Protein AF-A0A140GR35-F1 (afdb_monomer_lite)

Radius of gyration: 19.87 Å; chains: 1; bounding box: 40×68×37 Å

Organism: Clostridium perfringens (NCBI:txid1502)

InterPro domains:
  IPR025354 Protein of unknown function DUF4258 [PF14076] (62-132)

Structure (mmCIF, N/CA/C/O backbone):
data_AF-A0A140GR35-F1
#
_entry.id   AF-A0A140GR35-F1
#
loop_
_atom_site.group_PDB
_atom_site.id
_atom_site.type_symbol
_atom_site.label_atom_id
_atom_site.label_alt_id
_atom_site.label_comp_id
_atom_site.label_asym_id
_atom_site.label_entity_id
_atom_site.label_seq_id
_atom_site.pdbx_PDB_ins_code
_atom_site.Cartn_x
_atom_site.Cartn_y
_atom_site.Cartn_z
_atom_site.occupancy
_atom_site.B_iso_or_equiv
_atom_site.auth_seq_id
_atom_site.auth_comp_id
_atom_site.auth_asym_id
_atom_site.auth_atom_id
_atom_site.pdbx_PDB_model_num
ATOM 1 N N . MET A 1 1 ? 16.284 53.506 8.577 1.00 47.09 1 MET A N 1
ATOM 2 C CA . MET A 1 1 ? 15.451 52.769 9.562 1.00 47.09 1 MET A CA 1
ATOM 3 C C . MET A 1 1 ? 14.710 51.542 8.970 1.00 47.09 1 MET A C 1
ATOM 5 O O . MET A 1 1 ? 13.653 51.198 9.482 1.00 47.09 1 MET A O 1
ATOM 9 N N . SER A 1 2 ? 15.225 50.823 7.949 1.00 55.53 2 SER A N 1
ATOM 10 C CA . SER A 1 2 ? 14.489 49.682 7.337 1.00 55.53 2 SER A CA 1
ATOM 11 C C . SER A 1 2 ? 14.995 48.277 7.711 1.00 55.53 2 SER A C 1
ATOM 13 O O . SER A 1 2 ? 14.189 47.360 7.815 1.00 55.53 2 SER A O 1
ATOM 15 N N . LYS A 1 3 ? 16.285 48.097 8.033 1.00 48.16 3 LYS A N 1
ATOM 16 C CA . LYS A 1 3 ? 16.885 46.757 8.239 1.00 48.16 3 LYS A CA 1
ATOM 17 C C . LYS A 1 3 ? 16.338 45.957 9.439 1.00 48.16 3 LYS A C 1
ATOM 19 O O . LYS A 1 3 ? 16.370 44.730 9.423 1.00 48.16 3 LYS A O 1
ATOM 24 N N . ALA A 1 4 ? 15.822 46.624 10.475 1.00 51.50 4 ALA A N 1
ATOM 25 C CA . ALA A 1 4 ? 15.317 45.959 11.684 1.00 51.50 4 ALA A CA 1
ATOM 26 C C . ALA A 1 4 ? 13.937 45.296 11.489 1.00 51.50 4 ALA A C 1
ATOM 28 O O . ALA A 1 4 ? 13.644 44.276 12.118 1.00 51.50 4 ALA A O 1
ATOM 29 N N . LYS A 1 5 ? 13.095 45.836 10.592 1.00 50.72 5 LYS A N 1
ATOM 30 C CA . LYS A 1 5 ? 11.783 45.245 10.279 1.00 50.72 5 LYS A CA 1
ATOM 31 C C . LYS A 1 5 ? 11.943 43.934 9.507 1.00 50.72 5 LYS A C 1
ATOM 33 O O . LYS A 1 5 ? 11.293 42.952 9.864 1.00 50.72 5 LYS A O 1
ATOM 38 N N . ASP A 1 6 ? 12.878 43.880 8.562 1.00 56.47 6 ASP A N 1
ATOM 39 C CA . ASP A 1 6 ? 13.118 42.698 7.723 1.00 56.47 6 ASP A CA 1
ATOM 40 C C . ASP A 1 6 ? 13.615 41.492 8.533 1.00 56.47 6 ASP A C 1
ATOM 42 O O . ASP A 1 6 ? 13.132 40.370 8.359 1.00 56.47 6 ASP A O 1
ATOM 46 N N . PHE A 1 7 ? 14.493 41.721 9.514 1.00 53.06 7 PHE A N 1
ATOM 47 C CA . PHE A 1 7 ? 14.977 40.661 10.404 1.00 53.06 7 PHE A CA 1
ATOM 48 C C . PHE A 1 7 ? 13.863 40.062 11.277 1.00 53.06 7 PHE A C 1
ATOM 50 O O . PHE A 1 7 ? 13.833 38.852 11.515 1.00 53.06 7 PHE A O 1
ATOM 57 N N . SER A 1 8 ? 12.906 40.886 11.719 1.00 59.59 8 SER A N 1
ATOM 58 C CA . SER A 1 8 ? 11.768 40.427 12.526 1.00 59.59 8 SER A CA 1
ATOM 59 C C . SER A 1 8 ? 10.805 39.534 11.732 1.00 59.59 8 SER A C 1
ATOM 61 O O . SER A 1 8 ? 10.295 38.543 12.264 1.00 59.59 8 SER A O 1
ATOM 63 N N . VAL A 1 9 ? 10.609 39.828 10.441 1.00 63.44 9 VAL A N 1
ATOM 64 C CA . VAL A 1 9 ? 9.768 39.039 9.529 1.00 63.44 9 VAL A CA 1
ATOM 65 C C . VAL A 1 9 ? 10.433 37.703 9.205 1.00 63.44 9 VAL A C 1
ATOM 67 O O . VAL A 1 9 ? 9.787 36.658 9.312 1.00 63.44 9 VAL A O 1
ATOM 70 N N . ILE A 1 10 ? 11.736 37.714 8.905 1.00 59.59 10 ILE A N 1
ATOM 71 C CA . ILE A 1 10 ? 12.518 36.498 8.645 1.00 59.59 10 ILE A CA 1
ATOM 72 C C . ILE A 1 10 ? 12.542 35.602 9.889 1.00 59.59 10 ILE A C 1
ATOM 74 O O . ILE A 1 10 ? 12.278 34.403 9.791 1.00 59.59 10 ILE A O 1
ATOM 78 N N . SER A 1 11 ? 12.767 36.173 11.075 1.00 62.78 11 SER A N 1
ATOM 79 C CA . SER A 1 11 ? 12.753 35.433 12.344 1.00 62.78 11 SER A CA 1
ATOM 80 C C . SER A 1 11 ? 11.385 34.798 12.627 1.00 62.78 11 SER A C 1
ATOM 82 O O . SER A 1 11 ? 11.299 33.613 12.956 1.00 62.78 11 SER A O 1
ATOM 84 N N . ARG A 1 12 ? 10.284 35.529 12.402 1.00 57.47 12 ARG A N 1
ATOM 85 C CA . ARG A 1 12 ? 8.914 35.010 12.562 1.00 57.47 12 ARG A CA 1
ATOM 86 C C . ARG A 1 12 ? 8.604 33.885 11.569 1.00 57.47 12 ARG A C 1
ATOM 88 O O . ARG A 1 12 ? 8.015 32.875 11.953 1.00 57.47 12 ARG A O 1
ATOM 95 N N . TYR A 1 13 ? 9.045 34.016 10.319 1.00 58.25 13 TYR A N 1
ATOM 96 C CA . TYR A 1 13 ? 8.885 32.986 9.291 1.00 58.25 13 TYR A CA 1
ATOM 97 C C . TYR A 1 13 ? 9.686 31.716 9.616 1.00 58.25 13 TYR A C 1
ATOM 99 O O . TYR A 1 13 ? 9.150 30.608 9.559 1.00 58.25 13 TYR A O 1
ATOM 107 N N . LEU A 1 14 ? 10.940 31.859 10.050 1.00 56.56 14 LEU A N 1
ATOM 108 C CA . LEU A 1 14 ? 11.785 30.739 10.470 1.00 56.56 14 LEU A CA 1
ATOM 109 C C . LEU A 1 14 ? 11.250 30.049 11.730 1.00 56.56 14 LEU A C 1
ATOM 111 O O . LEU A 1 14 ? 11.274 28.818 11.803 1.00 56.56 14 LEU A O 1
ATOM 115 N N . ASN A 1 15 ? 10.712 30.808 12.686 1.00 53.03 15 ASN A N 1
ATOM 116 C CA . ASN A 1 15 ? 10.049 30.266 13.872 1.00 53.03 15 ASN A CA 1
ATOM 117 C C . ASN A 1 15 ? 8.761 29.518 13.514 1.00 53.03 15 ASN A C 1
ATOM 119 O O . ASN A 1 15 ? 8.516 28.449 14.070 1.00 53.03 15 ASN A O 1
ATOM 123 N N . ASN A 1 16 ? 7.996 29.992 12.527 1.00 48.16 16 ASN A N 1
ATOM 124 C CA . ASN A 1 16 ? 6.859 29.254 11.975 1.00 48.16 16 ASN A CA 1
ATOM 125 C C . ASN A 1 16 ? 7.293 27.974 11.249 1.00 48.16 16 ASN A C 1
ATOM 127 O O . ASN A 1 16 ? 6.687 26.925 11.437 1.00 48.16 16 ASN A O 1
ATOM 131 N N . ILE A 1 17 ? 8.380 27.991 10.475 1.00 55.94 17 ILE A N 1
ATOM 132 C CA . ILE A 1 17 ? 8.907 26.771 9.843 1.00 55.94 17 ILE A CA 1
ATOM 133 C C . ILE A 1 17 ? 9.412 25.779 10.896 1.00 55.94 17 ILE A C 1
ATOM 135 O O . ILE A 1 17 ? 9.169 24.577 10.766 1.00 55.94 17 ILE A O 1
ATOM 139 N N . LYS A 1 18 ? 10.095 26.251 11.948 1.00 42.91 18 LYS A N 1
ATOM 140 C CA . LYS A 1 18 ? 10.523 25.422 13.083 1.00 42.91 18 LYS A CA 1
ATOM 141 C C . LYS A 1 18 ? 9.326 24.861 13.838 1.00 42.91 18 LYS A C 1
ATOM 143 O O . LYS A 1 18 ? 9.325 23.665 14.103 1.00 42.91 18 LYS A O 1
ATOM 148 N N . SER A 1 19 ? 8.300 25.658 14.127 1.00 49.31 19 SER A N 1
ATOM 149 C CA . SER A 1 19 ? 7.090 25.197 14.815 1.00 49.31 19 SER A CA 1
ATOM 150 C C . SER A 1 19 ? 6.289 24.215 13.954 1.00 49.31 19 SER A C 1
ATOM 152 O O . SER A 1 19 ? 5.807 23.215 14.473 1.00 49.31 19 SER A O 1
ATOM 154 N N . ILE A 1 20 ? 6.248 24.389 12.629 1.00 49.06 20 ILE A N 1
ATOM 155 C CA . ILE A 1 20 ? 5.682 23.421 11.676 1.00 49.06 20 ILE A CA 1
ATOM 156 C C . ILE A 1 20 ? 6.529 22.137 11.622 1.00 49.06 20 ILE A C 1
ATOM 158 O O . ILE A 1 20 ? 5.974 21.040 11.596 1.00 49.06 20 ILE A O 1
ATOM 162 N N . LYS A 1 21 ? 7.866 22.228 11.637 1.00 45.97 21 LYS A N 1
ATOM 163 C CA . LYS A 1 21 ? 8.766 21.059 11.716 1.00 45.97 21 LYS A CA 1
ATOM 164 C C . LYS A 1 21 ? 8.660 20.331 13.064 1.00 45.97 21 LYS A C 1
ATOM 166 O O . LYS A 1 21 ? 8.712 19.106 13.081 1.00 45.97 21 LYS A O 1
ATOM 171 N N . LEU A 1 22 ? 8.462 21.054 14.165 1.00 43.81 22 LEU A N 1
ATOM 172 C CA . LEU A 1 22 ? 8.247 20.511 15.510 1.00 43.81 22 LEU A CA 1
ATOM 173 C C . LEU A 1 22 ? 6.855 19.880 15.644 1.00 43.81 22 LEU A C 1
ATOM 175 O O . LEU A 1 22 ? 6.749 18.776 16.168 1.00 43.81 22 LEU A O 1
ATOM 179 N N . ARG A 1 23 ? 5.811 20.484 15.056 1.00 44.16 23 ARG A N 1
ATOM 180 C CA . ARG A 1 23 ? 4.481 19.866 14.889 1.00 44.16 23 ARG A CA 1
ATOM 181 C C . ARG A 1 23 ? 4.539 18.606 14.019 1.00 44.16 23 ARG A C 1
ATOM 183 O O . ARG A 1 23 ? 3.803 17.662 14.260 1.00 44.16 23 ARG A O 1
ATOM 190 N N . LYS A 1 24 ? 5.457 18.531 13.047 1.00 45.78 24 LYS A N 1
ATOM 191 C CA . LYS A 1 24 ? 5.703 17.306 12.259 1.00 45.78 24 LYS A CA 1
ATOM 192 C C . LYS A 1 24 ? 6.376 16.179 13.052 1.00 45.78 24 LYS A C 1
ATOM 194 O O . LYS A 1 24 ? 6.320 15.040 12.599 1.00 45.78 24 LYS A O 1
ATOM 199 N N . LYS A 1 25 ? 6.944 16.458 14.231 1.00 46.12 25 LYS A N 1
ATOM 200 C CA . LYS A 1 25 ? 7.380 15.449 15.212 1.00 46.12 25 LYS A CA 1
ATOM 201 C C . LYS A 1 25 ? 6.239 15.106 16.187 1.00 46.12 25 LYS A C 1
ATOM 203 O O . LYS A 1 25 ? 6.445 14.894 17.376 1.00 46.12 25 LYS A O 1
ATOM 208 N N . GLU A 1 26 ? 5.005 15.066 15.691 1.00 55.44 26 GLU A N 1
ATOM 209 C CA . GLU A 1 26 ? 3.914 14.384 16.380 1.00 55.44 26 GLU A CA 1
ATOM 210 C C . GLU A 1 26 ? 4.304 12.919 16.561 1.00 55.44 26 GLU A C 1
ATOM 212 O O . GLU A 1 26 ? 4.587 12.224 15.585 1.00 55.44 26 GLU A O 1
ATOM 217 N N . PHE A 1 27 ? 4.336 12.458 17.811 1.00 54.00 27 PHE A N 1
ATOM 218 C CA . PHE A 1 27 ? 4.432 11.039 18.123 1.00 54.00 27 PHE A CA 1
ATOM 219 C C . PHE A 1 27 ? 3.327 10.304 17.356 1.00 54.00 27 PHE A C 1
ATOM 221 O O . PHE A 1 27 ? 2.139 10.535 17.590 1.00 54.00 27 PHE A O 1
ATOM 228 N N . ARG A 1 28 ? 3.739 9.484 16.389 1.00 70.94 28 ARG A N 1
ATOM 229 C CA . ARG A 1 28 ? 2.863 8.663 15.560 1.00 70.94 28 ARG A CA 1
ATOM 230 C C . ARG A 1 28 ? 3.229 7.223 15.824 1.00 70.94 28 ARG A C 1
ATOM 232 O O . ARG A 1 28 ? 4.358 6.815 15.558 1.00 70.94 28 ARG A O 1
ATOM 239 N N . LYS A 1 29 ? 2.275 6.474 16.362 1.00 81.50 29 LYS A N 1
ATOM 240 C CA . LYS A 1 29 ? 2.410 5.030 16.514 1.00 81.50 29 LYS A CA 1
ATOM 241 C C . LYS A 1 29 ? 1.985 4.386 15.201 1.00 81.50 29 LYS A C 1
ATOM 243 O O . LYS A 1 29 ? 0.928 4.715 14.673 1.00 81.50 29 LYS A O 1
ATOM 248 N N . GLU A 1 30 ? 2.806 3.495 14.667 1.00 84.75 30 GLU A N 1
ATOM 249 C CA . GLU A 1 30 ? 2.447 2.678 13.510 1.00 84.75 30 GLU A CA 1
ATOM 250 C C . GLU A 1 30 ? 2.216 1.244 13.981 1.00 84.75 30 GLU A C 1
ATOM 252 O O . GLU A 1 30 ? 3.073 0.660 14.641 1.00 84.75 30 GLU A O 1
ATOM 257 N N . ILE A 1 31 ? 1.046 0.695 13.661 1.00 84.44 31 ILE A N 1
ATOM 258 C CA . ILE A 1 31 ? 0.729 -0.720 13.879 1.00 84.44 31 ILE A CA 1
ATOM 259 C C . ILE A 1 31 ? 0.686 -1.388 12.513 1.00 84.44 31 ILE A C 1
ATOM 261 O O . ILE A 1 31 ? 0.052 -0.860 11.601 1.00 84.44 31 ILE A O 1
ATOM 265 N N . LYS A 1 32 ? 1.360 -2.530 12.368 1.00 85.31 32 LYS A N 1
ATOM 266 C CA . LYS A 1 32 ? 1.532 -3.220 11.085 1.00 85.31 32 LYS A CA 1
ATOM 267 C C . LYS A 1 32 ? 1.086 -4.664 11.168 1.00 85.31 32 LYS A C 1
ATOM 269 O O . LYS A 1 32 ? 1.362 -5.329 12.159 1.00 85.31 32 LYS A O 1
ATOM 274 N N . LYS A 1 33 ? 0.502 -5.170 10.088 1.00 85.44 33 LYS A N 1
ATOM 275 C CA . LYS A 1 33 ? 0.079 -6.562 9.959 1.00 85.44 33 LYS A CA 1
ATOM 276 C C . LYS A 1 33 ? 0.434 -7.093 8.581 1.00 85.44 33 LYS A C 1
ATOM 278 O O . LYS A 1 33 ? 0.099 -6.483 7.565 1.00 85.44 33 LYS A O 1
ATOM 283 N N . HIS A 1 34 ? 1.131 -8.223 8.559 1.00 88.12 34 HIS A N 1
ATOM 284 C CA . HIS A 1 34 ? 1.456 -8.931 7.328 1.00 88.12 34 HIS A CA 1
ATOM 285 C C . HIS A 1 34 ? 0.214 -9.621 6.756 1.00 88.12 34 HIS A C 1
ATOM 287 O O . HIS A 1 34 ? -0.673 -10.025 7.508 1.00 88.12 34 HIS A O 1
ATOM 293 N N . PHE A 1 35 ? 0.168 -9.799 5.435 1.00 85.94 35 PHE A N 1
ATOM 294 C CA . PHE A 1 35 ? -0.941 -10.448 4.732 1.00 85.94 35 PHE A CA 1
ATOM 295 C C . PHE A 1 35 ? -1.301 -11.822 5.309 1.00 85.94 35 PHE A C 1
ATOM 297 O O . PHE A 1 35 ? -2.480 -12.113 5.468 1.00 85.94 35 PHE A O 1
ATOM 304 N N . GLN A 1 36 ? -0.305 -12.629 5.690 1.00 84.94 36 GLN A N 1
ATOM 305 C CA . GLN A 1 36 ? -0.536 -13.959 6.279 1.00 84.94 36 GLN A CA 1
ATOM 306 C C . GLN A 1 36 ? -1.310 -13.920 7.600 1.00 84.94 36 GLN A C 1
ATOM 308 O O . GLN A 1 36 ? -1.969 -14.892 7.944 1.00 84.94 36 GLN A O 1
ATOM 313 N N . TYR A 1 37 ? -1.250 -12.803 8.325 1.00 84.12 37 TYR A N 1
ATOM 314 C CA . TYR A 1 37 ? -1.975 -12.631 9.579 1.00 84.12 37 TYR A CA 1
ATOM 315 C C . TYR A 1 37 ? -3.319 -11.919 9.385 1.00 84.12 37 TYR A C 1
ATOM 317 O O . TYR A 1 37 ? -4.093 -11.811 10.336 1.00 84.12 37 TYR A O 1
ATOM 325 N N . MET A 1 38 ? -3.619 -11.402 8.184 1.00 84.44 38 MET A N 1
ATOM 326 C CA . MET A 1 38 ? -4.886 -10.724 7.889 1.00 84.44 38 MET A CA 1
ATOM 327 C C . MET A 1 38 ? -6.059 -11.704 7.892 1.00 84.44 38 MET A C 1
ATOM 329 O O . MET A 1 38 ? -5.991 -12.814 7.375 1.00 84.44 38 MET A O 1
ATOM 333 N N . THR A 1 39 ? -7.179 -11.252 8.442 1.00 86.06 39 THR A N 1
ATOM 334 C CA . THR A 1 39 ? -8.456 -11.960 8.384 1.00 86.06 39 THR A CA 1
ATOM 335 C C . THR A 1 39 ? -9.005 -11.936 6.958 1.00 86.06 39 THR A C 1
ATOM 337 O O . THR A 1 39 ? -8.746 -11.009 6.184 1.00 86.06 39 THR A O 1
ATOM 340 N N . GLN A 1 40 ? -9.862 -12.901 6.621 1.00 84.19 40 GLN A N 1
ATOM 341 C CA . GLN A 1 40 ? -10.532 -12.925 5.317 1.00 84.19 40 GLN A CA 1
ATOM 342 C C . GLN A 1 40 ? -11.309 -11.629 5.030 1.00 84.19 40 GLN A C 1
ATOM 344 O O . GLN A 1 40 ? -11.282 -11.136 3.905 1.00 84.19 40 GLN A O 1
ATOM 349 N N . LYS A 1 41 ? -11.950 -11.029 6.045 1.00 86.12 41 LYS A N 1
ATOM 350 C CA . LYS A 1 41 ? -12.683 -9.758 5.903 1.00 86.12 41 LYS A CA 1
ATOM 351 C C . LYS A 1 41 ? -11.761 -8.599 5.507 1.00 86.12 41 LYS A C 1
ATOM 353 O O . LYS A 1 41 ? -12.120 -7.808 4.634 1.00 86.12 41 LYS A O 1
ATOM 358 N N . GLU A 1 42 ? -10.577 -8.502 6.114 1.00 85.25 42 GLU A N 1
ATOM 359 C CA . GLU A 1 42 ? -9.565 -7.493 5.765 1.00 85.25 42 GLU A CA 1
ATOM 360 C C . GLU A 1 42 ? -9.073 -7.687 4.326 1.00 85.25 42 GLU A C 1
ATOM 362 O O . GLU A 1 42 ? -9.069 -6.741 3.536 1.00 85.25 42 GLU A O 1
ATOM 367 N N . ILE A 1 43 ? -8.750 -8.928 3.952 1.00 86.62 43 ILE A N 1
ATOM 368 C CA . ILE A 1 43 ? -8.310 -9.269 2.594 1.00 86.62 43 ILE A CA 1
ATOM 369 C C . ILE A 1 43 ? -9.387 -8.882 1.572 1.00 86.62 43 ILE A C 1
ATOM 371 O O . ILE A 1 43 ? -9.098 -8.176 0.603 1.00 86.62 43 ILE A O 1
ATOM 375 N N . LEU A 1 44 ? -10.648 -9.255 1.815 1.00 88.44 44 LEU A N 1
ATOM 376 C CA . LEU A 1 44 ? -11.766 -8.948 0.922 1.00 88.44 44 LEU A CA 1
ATOM 377 C C . LEU A 1 44 ? -11.985 -7.432 0.773 1.00 88.44 44 LEU A C 1
ATOM 379 O O . LEU A 1 44 ? -12.215 -6.939 -0.337 1.00 88.44 44 LEU A O 1
ATOM 383 N N . ARG A 1 45 ? -11.869 -6.669 1.872 1.00 89.19 45 ARG A N 1
ATOM 384 C CA . ARG A 1 45 ? -11.933 -5.196 1.865 1.00 89.19 45 ARG A CA 1
ATOM 385 C C . ARG A 1 45 ? -10.884 -4.616 0.918 1.00 89.19 45 ARG A C 1
ATOM 387 O O . ARG A 1 45 ? -11.214 -3.760 0.093 1.00 89.19 45 ARG A O 1
ATOM 394 N N . PHE A 1 46 ? -9.641 -5.081 1.006 1.00 87.75 46 PHE A N 1
ATOM 395 C CA . PHE A 1 46 ? -8.544 -4.574 0.182 1.00 87.75 46 PHE A CA 1
ATOM 396 C C . PHE A 1 46 ? -8.641 -5.017 -1.282 1.00 87.75 46 PHE A C 1
ATOM 398 O O . PHE A 1 46 ? -8.402 -4.204 -2.175 1.00 87.75 46 PHE A O 1
ATOM 405 N N . MET A 1 47 ? -9.103 -6.238 -1.561 1.00 87.31 47 MET A N 1
ATOM 406 C CA . MET A 1 47 ? -9.392 -6.672 -2.934 1.00 87.31 47 MET A CA 1
ATOM 407 C C . MET A 1 47 ? -10.481 -5.807 -3.588 1.00 87.31 47 MET A C 1
ATOM 409 O O . MET A 1 47 ? -10.352 -5.383 -4.739 1.00 87.31 47 MET A O 1
ATOM 413 N N . ASN A 1 48 ? -11.545 -5.476 -2.850 1.00 87.75 48 ASN A N 1
ATOM 414 C CA . ASN A 1 48 ? -12.594 -4.576 -3.337 1.00 87.75 48 ASN A CA 1
ATOM 415 C C . ASN A 1 48 ? -12.072 -3.154 -3.581 1.00 87.75 48 ASN A C 1
ATOM 417 O O . ASN A 1 48 ? -12.498 -2.476 -4.519 1.00 87.75 48 ASN A O 1
ATOM 421 N N . LEU A 1 49 ? -11.118 -2.705 -2.774 1.00 85.31 49 LEU A N 1
ATOM 422 C CA . LEU A 1 49 ? -10.453 -1.423 -2.947 1.00 85.31 49 LEU A CA 1
ATOM 423 C C . LEU A 1 49 ? -9.563 -1.400 -4.208 1.00 85.31 49 LEU A C 1
ATOM 425 O O . LEU A 1 49 ? -9.642 -0.447 -4.983 1.00 85.31 49 LEU A O 1
ATOM 429 N N . GLN A 1 50 ? -8.831 -2.479 -4.509 1.00 86.81 50 GLN A N 1
ATOM 430 C CA . GLN A 1 50 ? -8.088 -2.610 -5.773 1.00 86.81 50 GLN A CA 1
ATOM 431 C C . GLN A 1 50 ? -9.001 -2.536 -7.006 1.00 86.81 50 GLN A C 1
ATOM 433 O O . GLN A 1 50 ? -8.647 -1.895 -7.999 1.00 86.81 50 GLN A O 1
ATOM 438 N N . LYS A 1 51 ? -10.213 -3.113 -6.944 1.00 84.94 51 LYS A N 1
ATOM 439 C CA . LYS A 1 51 ? -11.218 -2.963 -8.016 1.00 84.94 51 LYS A CA 1
ATOM 440 C C . LYS A 1 51 ? -11.582 -1.490 -8.246 1.00 84.94 51 LYS A C 1
ATOM 442 O O . LYS A 1 51 ? -11.722 -1.076 -9.396 1.00 84.94 51 LYS A O 1
ATOM 447 N N . LYS A 1 52 ? -11.677 -0.676 -7.185 1.00 82.44 52 LYS A N 1
ATOM 448 C CA . LYS A 1 52 ? -11.943 0.773 -7.293 1.00 82.44 52 LYS A CA 1
ATOM 449 C C . LYS A 1 52 ? -10.778 1.530 -7.941 1.00 82.44 52 LYS A C 1
ATOM 451 O O . LYS A 1 52 ? -11.022 2.402 -8.774 1.00 82.44 52 LYS A O 1
ATOM 456 N N . PHE A 1 53 ? -9.528 1.160 -7.656 1.00 81.06 53 PHE A N 1
ATOM 457 C CA . PHE A 1 53 ? -8.346 1.773 -8.286 1.00 81.06 53 PHE A CA 1
ATOM 458 C C . PHE A 1 53 ? -8.245 1.549 -9.791 1.00 81.06 53 PHE A C 1
ATOM 460 O O . PHE A 1 53 ? -7.549 2.288 -10.484 1.00 81.06 53 PHE A O 1
ATOM 467 N N . ARG A 1 54 ? -8.963 0.569 -10.349 1.00 75.06 54 ARG A N 1
ATOM 468 C CA . ARG A 1 54 ? -9.047 0.423 -11.808 1.00 75.06 54 ARG A CA 1
ATOM 469 C C . ARG A 1 54 ? -9.697 1.643 -12.464 1.00 75.06 54 ARG A C 1
ATOM 471 O O . ARG A 1 54 ? -9.312 1.970 -13.582 1.00 75.06 54 ARG A O 1
ATOM 478 N N . LYS A 1 55 ? -10.597 2.329 -11.746 1.00 76.12 55 LYS A N 1
ATOM 479 C CA . LYS A 1 55 ? -11.392 3.465 -12.235 1.00 76.12 55 LYS A CA 1
ATOM 480 C C . LYS A 1 55 ? -10.775 4.840 -11.945 1.00 76.12 55 LYS A C 1
ATOM 482 O O . LYS A 1 55 ? -11.096 5.790 -12.643 1.00 76.12 55 LYS A O 1
ATOM 487 N N . LYS A 1 56 ? -9.916 4.969 -10.925 1.00 74.38 56 LYS A N 1
ATOM 488 C CA . LYS A 1 56 ? -9.313 6.252 -10.515 1.00 74.38 56 LYS A CA 1
ATOM 489 C C . LYS A 1 56 ? -7.796 6.144 -10.421 1.00 74.38 56 LYS A C 1
ATOM 491 O O . LYS A 1 56 ? -7.285 5.212 -9.804 1.00 74.38 56 LYS A O 1
ATOM 496 N N . GLN A 1 57 ? -7.086 7.108 -11.005 1.00 78.00 57 GLN A N 1
ATOM 497 C CA . GLN A 1 57 ? -5.638 7.207 -10.836 1.00 78.00 57 GLN A CA 1
ATOM 498 C C . GLN A 1 57 ? -5.310 7.858 -9.483 1.00 78.00 57 GLN A C 1
ATOM 500 O O . GLN A 1 57 ? -5.891 8.892 -9.154 1.00 78.00 57 GLN A O 1
ATOM 505 N N . PRO A 1 58 ? -4.415 7.264 -8.684 1.00 85.50 58 PRO A N 1
ATOM 506 C CA . PRO A 1 58 ? -3.988 7.847 -7.428 1.00 85.50 58 PRO A CA 1
ATOM 507 C C . PRO A 1 58 ? -2.971 8.962 -7.635 1.00 85.50 58 PRO A C 1
ATOM 509 O O . PRO A 1 58 ? -2.229 8.986 -8.619 1.00 85.50 58 PRO A O 1
ATOM 512 N N . MET A 1 59 ? -2.903 9.864 -6.661 1.00 91.19 59 MET A N 1
ATOM 513 C CA . MET A 1 59 ? -1.875 10.899 -6.643 1.00 91.19 59 MET A CA 1
ATOM 514 C C . MET A 1 59 ? -0.511 10.281 -6.323 1.00 91.19 59 MET A C 1
ATOM 516 O O . MET A 1 59 ? -0.425 9.273 -5.625 1.00 91.19 59 MET A O 1
ATOM 520 N N . VAL A 1 60 ? 0.571 10.886 -6.812 1.00 93.44 60 VAL A N 1
ATOM 521 C CA . VAL A 1 60 ? 1.939 10.455 -6.485 1.00 93.44 60 VAL A CA 1
ATOM 522 C C . VAL A 1 60 ? 2.590 11.514 -5.608 1.00 93.44 60 VAL A C 1
ATOM 524 O O . VAL A 1 60 ? 2.814 12.637 -6.072 1.00 93.44 60 VAL A O 1
ATOM 527 N N . ASP A 1 61 ? 2.916 11.162 -4.363 1.00 93.06 61 ASP A N 1
ATOM 528 C CA . ASP A 1 61 ? 3.590 12.082 -3.447 1.00 93.06 61 ASP A CA 1
ATOM 529 C C . ASP A 1 61 ? 4.989 12.438 -3.963 1.00 93.06 61 ASP A C 1
ATOM 531 O O . ASP A 1 61 ? 5.639 11.671 -4.679 1.00 93.06 61 ASP A O 1
ATOM 535 N N . SER A 1 62 ? 5.502 13.602 -3.559 1.00 92.44 62 SER A N 1
ATOM 536 C CA . SER A 1 62 ? 6.838 14.071 -3.954 1.00 92.44 62 SER A CA 1
ATOM 537 C C . SER A 1 62 ? 7.945 13.077 -3.589 1.00 92.44 62 SER A C 1
ATOM 539 O O . SER A 1 62 ? 8.864 12.860 -4.382 1.00 92.44 62 SER A O 1
ATOM 541 N N . HIS A 1 63 ? 7.832 12.418 -2.430 1.00 92.50 63 HIS A N 1
ATOM 542 C CA . HIS A 1 63 ? 8.761 11.368 -2.021 1.00 92.50 63 HIS A CA 1
ATOM 543 C C . HIS A 1 63 ? 8.712 10.167 -2.973 1.00 92.50 63 HIS A C 1
ATOM 545 O O . HIS A 1 63 ? 9.759 9.727 -3.447 1.00 92.50 63 HIS A O 1
ATOM 551 N N . ALA A 1 64 ? 7.517 9.677 -3.315 1.00 93.88 64 ALA A N 1
ATOM 552 C CA . ALA A 1 64 ? 7.350 8.594 -4.278 1.00 93.88 64 ALA A CA 1
ATOM 553 C C . ALA A 1 64 ? 7.890 8.966 -5.663 1.00 93.88 64 ALA A C 1
ATOM 555 O O . ALA A 1 64 ? 8.664 8.198 -6.229 1.00 93.88 64 ALA A O 1
ATOM 556 N N . LYS A 1 65 ? 7.581 10.168 -6.172 1.00 95.12 65 LYS A N 1
ATOM 557 C CA . LYS A 1 65 ? 8.134 10.677 -7.441 1.00 95.12 65 LYS A CA 1
ATOM 558 C C . LYS A 1 65 ? 9.661 10.653 -7.434 1.00 95.12 65 LYS A C 1
ATOM 560 O O . LYS A 1 65 ? 10.278 10.236 -8.412 1.00 95.12 65 LYS A O 1
ATOM 565 N N . ARG A 1 66 ? 10.284 11.070 -6.327 1.00 94.81 66 ARG A N 1
ATOM 566 C CA . ARG A 1 66 ? 11.742 11.031 -6.177 1.00 94.81 66 ARG A CA 1
ATOM 567 C C . ARG A 1 66 ? 12.273 9.596 -6.237 1.00 94.81 66 ARG A C 1
ATOM 569 O O . ARG A 1 66 ? 13.156 9.331 -7.043 1.00 94.81 66 ARG A O 1
ATOM 576 N N . ARG A 1 67 ? 11.682 8.667 -5.477 1.00 93.94 67 ARG A N 1
ATOM 577 C CA . ARG A 1 67 ? 12.064 7.240 -5.484 1.00 93.94 67 ARG A CA 1
ATOM 578 C C . ARG A 1 67 ? 11.910 6.586 -6.853 1.00 93.94 67 ARG A C 1
ATOM 580 O O . ARG A 1 67 ? 12.745 5.770 -7.229 1.00 93.94 67 ARG A O 1
ATOM 587 N N . MET A 1 68 ? 10.855 6.938 -7.585 1.00 94.31 68 MET A N 1
ATOM 588 C CA . MET A 1 68 ? 10.633 6.455 -8.946 1.00 94.31 68 MET A CA 1
ATOM 589 C C . MET A 1 68 ? 11.761 6.887 -9.880 1.00 94.31 68 MET A C 1
ATOM 591 O O . MET A 1 68 ? 12.272 6.051 -10.617 1.00 94.31 68 MET A O 1
ATOM 595 N N . ARG A 1 69 ? 12.182 8.157 -9.811 1.00 94.81 69 ARG A N 1
ATOM 596 C CA . ARG A 1 69 ? 13.302 8.675 -10.613 1.00 94.81 69 ARG A CA 1
ATOM 597 C C . ARG A 1 69 ? 14.629 8.024 -10.232 1.00 94.81 69 ARG A C 1
ATOM 599 O O . ARG A 1 69 ? 15.294 7.486 -11.101 1.00 94.81 69 ARG A O 1
ATOM 606 N N . GLU A 1 70 ? 14.965 8.008 -8.941 1.00 93.81 70 GLU A N 1
ATOM 607 C CA . GLU A 1 70 ? 16.223 7.436 -8.423 1.00 93.81 70 GLU A CA 1
ATOM 608 C C . GLU A 1 70 ? 16.418 5.961 -8.810 1.00 93.81 70 GLU A C 1
ATOM 610 O O . GLU A 1 70 ? 17.544 5.500 -8.955 1.00 93.81 70 GLU A O 1
ATOM 615 N N . ARG A 1 71 ? 15.325 5.200 -8.946 1.00 90.12 71 ARG A N 1
ATOM 616 C CA . ARG A 1 71 ? 15.357 3.749 -9.197 1.00 90.12 71 ARG A CA 1
ATOM 617 C C . ARG A 1 71 ? 14.837 3.346 -10.574 1.00 90.12 71 ARG A C 1
ATOM 619 O O . ARG A 1 71 ? 14.635 2.152 -10.805 1.00 90.12 71 ARG A O 1
ATOM 626 N N . TYR A 1 72 ? 14.594 4.319 -11.452 1.00 92.31 72 TYR A N 1
ATOM 627 C CA . TYR A 1 72 ? 14.062 4.110 -12.801 1.00 92.31 72 TYR A CA 1
ATOM 628 C C . TYR A 1 72 ? 12.791 3.239 -12.816 1.00 92.31 72 TYR A C 1
ATOM 630 O O . TYR A 1 72 ? 12.659 2.310 -13.609 1.00 92.31 72 TYR A O 1
ATOM 638 N N . ILE A 1 73 ? 11.857 3.506 -11.895 1.00 91.94 73 ILE A N 1
ATOM 639 C CA . ILE A 1 73 ? 10.592 2.768 -11.780 1.00 91.94 73 ILE A CA 1
ATOM 640 C C . ILE A 1 73 ? 9.516 3.511 -12.587 1.00 91.94 73 ILE A C 1
ATOM 642 O O . ILE A 1 73 ? 9.101 4.603 -12.181 1.00 91.94 73 ILE A O 1
ATOM 646 N N . PRO A 1 74 ? 9.012 2.942 -13.695 1.00 92.62 74 PRO A N 1
ATOM 647 C CA . PRO A 1 74 ? 7.986 3.596 -14.496 1.00 92.62 74 PRO A CA 1
ATOM 648 C C . PRO A 1 74 ? 6.638 3.608 -13.766 1.00 92.62 74 PRO A C 1
ATOM 650 O O . PRO A 1 74 ? 6.260 2.642 -13.097 1.00 92.62 74 PRO A O 1
ATOM 653 N N . ILE A 1 75 ? 5.853 4.678 -13.950 1.00 92.44 75 ILE A N 1
ATOM 654 C CA . ILE A 1 75 ? 4.521 4.809 -13.329 1.00 92.44 75 ILE A CA 1
ATOM 655 C C . ILE A 1 75 ? 3.596 3.643 -13.693 1.00 92.44 75 ILE A C 1
ATOM 657 O O . ILE A 1 75 ? 2.819 3.189 -12.858 1.00 92.44 75 ILE A O 1
ATOM 661 N N . ARG A 1 76 ? 3.724 3.095 -14.908 1.00 91.38 76 ARG A N 1
ATOM 662 C CA . ARG A 1 76 ? 2.969 1.918 -15.353 1.00 91.38 76 ARG A CA 1
ATOM 663 C C . ARG A 1 76 ? 3.140 0.737 -14.398 1.00 91.38 76 ARG A C 1
ATOM 665 O O . ARG A 1 76 ? 2.150 0.088 -14.075 1.00 91.38 76 ARG A O 1
ATOM 672 N N . ASP A 1 77 ? 4.352 0.483 -13.919 1.00 91.81 77 ASP A N 1
ATOM 673 C CA . ASP A 1 77 ? 4.631 -0.662 -13.051 1.00 91.81 77 ASP A CA 1
ATOM 674 C C . ASP A 1 77 ? 4.101 -0.437 -11.636 1.00 91.81 77 ASP A C 1
ATOM 676 O O . ASP A 1 77 ? 3.527 -1.346 -11.035 1.00 91.81 77 ASP A O 1
ATOM 680 N N . VAL A 1 78 ? 4.197 0.801 -11.141 1.00 92.75 78 VAL A N 1
ATOM 681 C CA . VAL A 1 78 ? 3.563 1.229 -9.884 1.00 92.75 78 VAL A CA 1
ATOM 682 C C . VAL A 1 78 ? 2.050 1.008 -9.958 1.00 92.75 78 VAL A C 1
ATOM 684 O O . VAL A 1 78 ? 1.453 0.411 -9.063 1.00 92.75 78 VAL A O 1
ATOM 687 N N . MET A 1 79 ? 1.426 1.417 -11.062 1.00 91.94 79 MET A N 1
ATOM 688 C CA . MET A 1 79 ? -0.008 1.244 -11.280 1.00 91.94 79 MET A CA 1
ATOM 689 C C . MET A 1 79 ? -0.413 -0.224 -11.424 1.00 91.94 79 MET A C 1
ATOM 691 O O . MET A 1 79 ? -1.466 -0.613 -10.919 1.00 91.94 79 MET A O 1
ATOM 695 N N . VAL A 1 80 ? 0.408 -1.054 -12.073 1.00 91.06 80 VAL A N 1
ATOM 696 C CA . VAL A 1 80 ? 0.186 -2.506 -12.148 1.00 91.06 80 VAL A CA 1
ATOM 697 C C . VAL A 1 80 ? 0.248 -3.133 -10.757 1.00 91.06 80 VAL A C 1
ATOM 699 O O . VAL A 1 80 ? -0.631 -3.927 -10.429 1.00 91.06 80 VAL A O 1
ATOM 702 N N . ALA A 1 81 ? 1.218 -2.750 -9.920 1.00 92.31 81 ALA A N 1
ATOM 703 C CA . ALA A 1 81 ? 1.304 -3.228 -8.541 1.00 92.31 81 ALA A CA 1
ATOM 704 C C . ALA A 1 81 ? 0.046 -2.864 -7.735 1.00 92.31 81 ALA A C 1
ATOM 706 O O . ALA A 1 81 ? -0.519 -3.720 -7.068 1.00 92.31 81 ALA A O 1
ATOM 707 N N . ILE A 1 82 ? -0.460 -1.635 -7.848 1.00 92.06 82 ILE A N 1
ATOM 708 C CA . ILE A 1 82 ? -1.674 -1.217 -7.127 1.00 92.06 82 ILE A CA 1
ATOM 709 C C . ILE A 1 82 ? -2.920 -1.968 -7.625 1.00 92.06 82 ILE A C 1
ATOM 711 O O . ILE A 1 82 ? -3.726 -2.431 -6.820 1.00 92.06 82 ILE A O 1
ATOM 715 N N . LYS A 1 83 ? -3.099 -2.092 -8.946 1.00 90.31 83 LYS A N 1
ATOM 716 C CA . LYS A 1 83 ? -4.328 -2.648 -9.549 1.00 90.31 83 LYS A CA 1
ATOM 717 C C . LYS A 1 83 ? -4.399 -4.177 -9.532 1.00 90.31 83 LYS A C 1
ATOM 719 O O . LYS A 1 83 ? -5.505 -4.722 -9.536 1.00 90.31 83 LYS A O 1
ATOM 724 N N . TYR A 1 84 ? -3.246 -4.843 -9.587 1.00 89.69 84 TYR A N 1
ATOM 725 C CA . TYR A 1 84 ? -3.135 -6.288 -9.823 1.00 89.69 84 TYR A CA 1
ATOM 726 C C . TYR A 1 84 ? -2.076 -6.976 -8.953 1.00 89.69 84 TYR A C 1
ATOM 728 O O . TYR A 1 84 ? -1.852 -8.173 -9.101 1.00 89.69 84 TYR A O 1
ATOM 736 N N . GLY A 1 85 ? -1.371 -6.234 -8.101 1.00 90.50 85 GLY A N 1
ATOM 737 C CA . GLY A 1 85 ? -0.371 -6.797 -7.206 1.00 90.50 85 GLY A CA 1
ATOM 738 C C . GLY A 1 85 ? -0.986 -7.525 -6.015 1.00 90.50 85 GLY A C 1
ATOM 739 O O . GLY A 1 85 ? -2.151 -7.320 -5.669 1.00 90.50 85 GLY A O 1
ATOM 740 N N . GLY A 1 86 ? -0.165 -8.344 -5.363 1.00 91.25 86 GLY A N 1
ATOM 741 C CA . GLY A 1 86 ? -0.508 -8.970 -4.092 1.00 91.25 86 GLY A CA 1
ATOM 742 C C . GLY A 1 86 ? -0.405 -7.970 -2.943 1.00 91.25 86 GLY A C 1
ATOM 743 O O . GLY A 1 86 ? 0.454 -7.084 -2.955 1.00 91.25 86 GLY A O 1
ATOM 744 N N . ILE A 1 87 ? -1.272 -8.123 -1.946 1.00 91.31 87 ILE A N 1
ATOM 745 C CA . ILE A 1 87 ? -1.188 -7.383 -0.684 1.00 91.31 87 ILE A CA 1
ATOM 746 C C . ILE A 1 87 ? -0.061 -8.002 0.146 1.00 91.31 87 ILE A C 1
ATOM 748 O O . ILE A 1 87 ? 0.028 -9.222 0.253 1.00 91.31 87 ILE A O 1
ATOM 752 N N . VAL A 1 88 ? 0.807 -7.166 0.710 1.00 89.75 88 VAL A N 1
ATOM 753 C CA . VAL A 1 88 ? 1.945 -7.607 1.533 1.00 89.75 88 VAL A CA 1
ATOM 754 C C . VAL A 1 88 ? 1.742 -7.224 2.990 1.00 89.75 88 VAL A C 1
ATOM 756 O O . VAL A 1 88 ? 1.826 -8.062 3.880 1.00 89.75 88 VAL A O 1
ATOM 759 N N . GLU A 1 89 ? 1.461 -5.950 3.231 1.00 90.31 89 GLU A N 1
ATOM 760 C CA . GLU A 1 89 ? 1.367 -5.375 4.567 1.00 90.31 89 GLU A CA 1
ATOM 761 C C . GLU A 1 89 ? 0.222 -4.371 4.596 1.00 90.31 89 GLU A C 1
ATOM 763 O O . GLU A 1 89 ? -0.056 -3.681 3.611 1.00 90.31 89 GLU A O 1
ATOM 768 N N . TYR A 1 90 ? -0.423 -4.287 5.748 1.00 89.31 90 TYR A N 1
ATOM 769 C CA . TYR A 1 90 ? -1.361 -3.241 6.095 1.00 89.31 90 TYR A CA 1
ATOM 770 C C . TYR A 1 90 ? -0.852 -2.522 7.342 1.00 89.31 90 TYR A C 1
ATOM 772 O O . TYR A 1 90 ? -0.432 -3.182 8.296 1.00 89.31 90 TYR A O 1
ATOM 780 N N . SER A 1 91 ? -0.887 -1.190 7.346 1.00 89.69 91 SER A N 1
ATOM 781 C CA . SER A 1 91 ? -0.512 -0.401 8.514 1.00 89.69 91 SER A CA 1
ATOM 782 C C . SER A 1 91 ? -1.521 0.684 8.870 1.00 89.69 91 SER A C 1
ATOM 784 O O . SER A 1 91 ? -2.105 1.342 8.010 1.00 89.69 91 SER A O 1
ATOM 786 N N . CYS A 1 92 ? -1.717 0.873 10.172 1.00 88.38 92 CYS A N 1
ATOM 787 C CA . CYS A 1 92 ? -2.487 1.966 10.749 1.00 88.38 92 CYS A CA 1
ATOM 788 C C . CYS A 1 92 ? -1.516 2.971 11.366 1.00 88.38 92 CYS A C 1
ATOM 790 O O . CYS A 1 92 ? -0.746 2.623 12.264 1.00 88.38 92 CYS A O 1
ATOM 792 N N . ILE A 1 93 ? -1.585 4.223 10.925 1.00 88.50 93 ILE A N 1
ATOM 793 C CA . ILE A 1 93 ? -0.8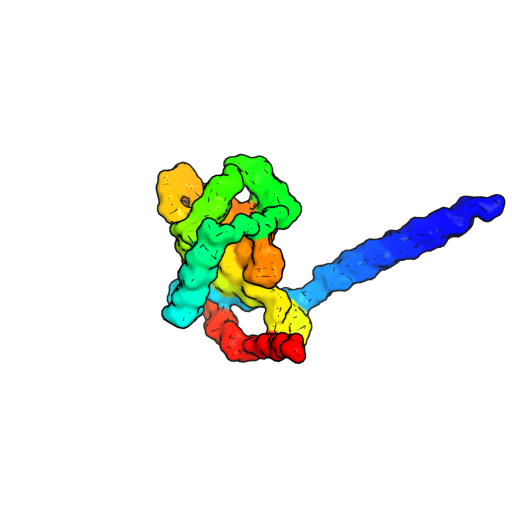74 5.339 11.547 1.00 88.50 93 ILE A CA 1
ATOM 794 C C . ILE A 1 93 ? -1.811 5.986 12.554 1.00 88.50 93 ILE A C 1
ATOM 796 O O . ILE A 1 93 ? -2.883 6.462 12.178 1.00 88.50 93 ILE A O 1
ATOM 800 N N . LEU A 1 94 ? -1.403 6.018 13.816 1.00 85.88 94 LEU A N 1
ATOM 801 C CA . LEU A 1 94 ? -2.200 6.531 14.920 1.00 85.88 94 LEU A CA 1
ATOM 802 C C . LEU A 1 94 ? -1.678 7.876 15.424 1.00 85.88 94 LEU A C 1
ATOM 804 O O . LEU A 1 94 ? -0.475 8.150 15.367 1.00 85.88 94 LEU A O 1
ATOM 808 N N . ASP A 1 95 ? -2.586 8.697 15.949 1.00 83.88 95 ASP A N 1
ATOM 809 C CA . ASP A 1 95 ? -2.232 9.870 16.746 1.00 83.88 95 ASP A CA 1
ATOM 810 C C . ASP A 1 95 ? -1.847 9.484 18.183 1.00 83.88 95 ASP A C 1
ATOM 812 O O . ASP A 1 95 ? -1.880 8.315 18.579 1.00 83.88 95 ASP A O 1
ATOM 816 N N . LYS A 1 96 ? -1.483 10.490 18.984 1.00 81.44 96 LYS A N 1
ATOM 817 C CA . LYS A 1 96 ? -1.130 10.323 20.403 1.00 81.44 96 LYS A CA 1
ATOM 818 C C . LYS A 1 96 ? -2.248 9.701 21.247 1.00 81.44 96 LYS A C 1
ATOM 820 O O . LYS A 1 96 ? -1.963 9.118 22.284 1.00 81.44 96 LYS A O 1
ATOM 825 N N . ASN A 1 97 ? -3.495 9.807 20.796 1.00 82.50 97 ASN A N 1
ATOM 826 C CA . ASN A 1 97 ? -4.685 9.311 21.480 1.00 82.50 97 ASN A CA 1
ATOM 827 C C . ASN A 1 97 ? -5.157 7.960 20.905 1.00 82.50 97 ASN A C 1
ATOM 829 O O . ASN A 1 97 ? -6.268 7.521 21.197 1.00 82.50 97 ASN A O 1
ATOM 833 N N . ASN A 1 98 ? -4.324 7.295 20.096 1.00 81.25 98 ASN A N 1
ATOM 834 C CA . ASN A 1 98 ? -4.625 6.037 19.413 1.00 81.25 98 ASN A CA 1
ATOM 835 C C . ASN A 1 98 ? -5.803 6.110 18.419 1.00 81.25 98 ASN A C 1
ATOM 837 O O . ASN A 1 98 ? -6.445 5.093 18.160 1.00 81.25 98 ASN A O 1
ATOM 841 N N . PHE A 1 99 ? -6.091 7.273 17.826 1.00 83.12 99 PHE A N 1
ATOM 842 C CA . PHE A 1 99 ? -7.020 7.357 16.695 1.00 83.12 99 PHE A CA 1
ATOM 843 C C . PHE A 1 99 ? -6.297 7.130 15.373 1.00 83.12 99 PHE A C 1
ATOM 845 O O . PHE A 1 99 ? -5.210 7.665 15.157 1.00 83.12 99 PHE A O 1
ATOM 852 N N . ILE A 1 100 ? -6.936 6.404 14.452 1.00 85.50 100 ILE A N 1
ATOM 853 C CA . ILE A 1 100 ? -6.413 6.212 13.094 1.00 85.50 100 ILE A CA 1
ATOM 854 C C . ILE A 1 100 ? -6.375 7.558 12.366 1.00 85.50 100 ILE A C 1
ATOM 856 O O . ILE A 1 100 ? -7.407 8.159 12.061 1.00 85.50 100 ILE A O 1
ATOM 860 N N . ILE A 1 101 ? -5.163 8.016 12.063 1.00 89.88 101 ILE A N 1
ATOM 861 C CA . ILE A 1 101 ? -4.902 9.141 11.171 1.00 89.88 101 ILE A CA 1
ATOM 862 C C . ILE A 1 101 ? -4.879 8.645 9.734 1.00 89.88 101 ILE A C 1
ATOM 864 O O . ILE A 1 101 ? -5.404 9.327 8.866 1.00 89.88 101 ILE A O 1
ATOM 868 N N . ASP A 1 102 ? -4.248 7.511 9.458 1.00 90.69 102 ASP A N 1
ATOM 869 C CA . ASP A 1 102 ? -4.074 7.009 8.100 1.00 90.69 102 ASP A CA 1
ATOM 870 C C . ASP A 1 102 ? -4.043 5.484 8.099 1.00 90.69 102 ASP A C 1
ATOM 872 O O . ASP A 1 102 ? -3.576 4.854 9.045 1.00 90.69 102 ASP A O 1
ATOM 876 N N . GLU A 1 103 ? -4.527 4.915 7.010 1.00 91.25 103 GLU A N 1
ATOM 877 C CA . GLU A 1 103 ? -4.502 3.489 6.730 1.00 91.25 103 GLU A CA 1
ATOM 878 C C . GLU A 1 103 ? -3.666 3.308 5.468 1.00 91.25 103 GLU A C 1
ATOM 880 O O . GLU A 1 103 ? -3.918 3.961 4.450 1.00 91.25 103 GLU A O 1
ATOM 885 N N . ARG A 1 104 ? -2.663 2.436 5.520 1.00 92.75 104 ARG A N 1
ATOM 886 C CA . ARG A 1 104 ? -1.727 2.230 4.422 1.00 92.75 104 ARG A CA 1
ATOM 887 C C . ARG A 1 104 ? -1.676 0.778 4.014 1.00 92.75 104 ARG A C 1
ATOM 889 O O . ARG A 1 104 ? -1.699 -0.114 4.851 1.00 92.75 104 ARG A O 1
ATOM 896 N N . ILE A 1 105 ? -1.585 0.549 2.713 1.00 93.06 105 ILE A N 1
ATO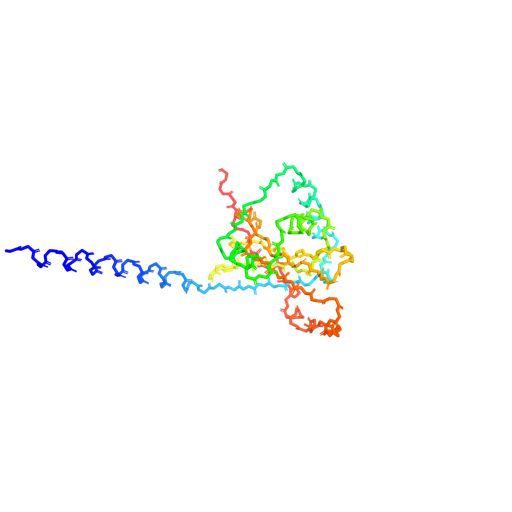M 897 C CA . ILE A 1 105 ? -1.476 -0.790 2.141 1.00 93.06 105 ILE A CA 1
ATOM 898 C C . ILE A 1 105 ? -0.202 -0.856 1.320 1.00 93.06 105 ILE A C 1
ATOM 900 O O . ILE A 1 105 ? 0.068 0.029 0.503 1.00 93.06 105 ILE A O 1
ATOM 904 N N . MET A 1 106 ? 0.568 -1.918 1.514 1.00 94.19 106 MET A N 1
ATOM 905 C CA . MET A 1 106 ? 1.680 -2.256 0.645 1.00 94.19 106 MET A CA 1
ATOM 906 C C . MET A 1 106 ? 1.248 -3.287 -0.391 1.00 94.19 106 MET A C 1
ATOM 908 O O . MET A 1 106 ? 0.843 -4.399 -0.050 1.00 94.19 106 MET A O 1
ATOM 912 N N . PHE A 1 107 ? 1.385 -2.919 -1.660 1.00 93.38 107 PHE A N 1
ATOM 913 C CA . PHE A 1 107 ? 1.176 -3.805 -2.797 1.00 93.38 107 PHE A CA 1
ATOM 914 C C . PHE A 1 107 ? 2.511 -4.220 -3.399 1.00 93.38 107 PHE A C 1
ATOM 916 O O . PHE A 1 107 ? 3.440 -3.417 -3.474 1.00 93.38 107 PHE A O 1
ATOM 923 N N . ARG A 1 108 ? 2.593 -5.452 -3.895 1.00 91.88 108 ARG A N 1
ATOM 924 C CA . ARG A 1 108 ? 3.751 -5.973 -4.622 1.00 91.88 108 ARG A CA 1
ATOM 925 C C . ARG A 1 108 ? 3.326 -6.478 -5.988 1.00 91.88 108 ARG A C 1
ATOM 927 O O . ARG A 1 108 ? 2.419 -7.301 -6.093 1.00 91.88 108 ARG A O 1
ATOM 934 N N . SER A 1 109 ? 3.988 -6.004 -7.040 1.00 91.25 109 SER A N 1
ATOM 935 C CA . SER A 1 109 ? 3.751 -6.498 -8.396 1.00 91.25 109 SER A CA 1
ATOM 936 C C . SER A 1 109 ? 4.020 -8.001 -8.476 1.00 91.25 109 SER A C 1
ATOM 938 O O . SER A 1 109 ? 5.069 -8.459 -8.029 1.00 91.25 109 SER A O 1
ATOM 940 N N . LEU A 1 110 ? 3.103 -8.741 -9.097 1.00 80.81 110 LEU A N 1
ATOM 941 C CA . LEU A 1 110 ? 3.212 -10.195 -9.265 1.00 80.81 110 LEU A CA 1
ATOM 942 C C . LEU A 1 110 ? 3.896 -10.611 -10.575 1.00 80.81 110 LEU A C 1
ATOM 944 O O . LEU A 1 110 ? 4.162 -11.789 -10.774 1.00 80.81 110 LEU A O 1
ATOM 948 N N . ARG A 1 111 ? 4.157 -9.669 -11.491 1.00 69.19 111 ARG A N 1
ATOM 949 C CA . ARG A 1 111 ? 4.724 -10.007 -12.802 1.00 69.19 111 ARG A CA 1
ATOM 950 C C . ARG A 1 111 ? 6.206 -10.391 -12.680 1.00 69.19 111 ARG A C 1
ATOM 952 O O . ARG A 1 111 ? 6.943 -9.641 -12.037 1.00 69.19 111 ARG A O 1
ATOM 959 N N . PRO A 1 112 ? 6.650 -11.477 -13.339 1.00 56.75 112 PRO A N 1
ATOM 960 C CA . PRO A 1 112 ? 8.056 -11.835 -13.421 1.00 56.75 112 PRO A CA 1
ATOM 961 C C . PRO A 1 112 ? 8.743 -10.857 -14.377 1.00 56.75 112 PRO A C 1
ATOM 963 O O . PRO A 1 112 ? 8.611 -10.923 -15.596 1.00 56.75 112 PRO A O 1
ATOM 966 N N . ARG A 1 113 ? 9.425 -9.876 -13.803 1.00 63.06 113 ARG A N 1
ATOM 967 C CA . ARG A 1 113 ? 10.491 -9.119 -14.463 1.00 63.06 113 ARG A CA 1
ATOM 968 C C . ARG A 1 113 ? 11.771 -9.381 -13.677 1.00 63.06 113 ARG A C 1
ATOM 970 O O . ARG A 1 113 ? 11.715 -9.984 -12.613 1.00 63.06 113 ARG A O 1
ATOM 977 N N . GLN A 1 114 ? 12.896 -8.834 -14.127 1.00 73.06 114 GLN A N 1
ATOM 978 C CA . GLN A 1 114 ? 14.141 -8.784 -13.342 1.00 73.06 114 GLN A CA 1
ATOM 979 C C . GLN A 1 114 ? 13.952 -8.157 -11.938 1.00 73.06 114 GLN A C 1
ATOM 981 O O . GLN A 1 114 ? 14.813 -8.263 -11.069 1.00 73.06 114 GLN A O 1
ATOM 986 N N . TYR A 1 115 ? 12.825 -7.476 -11.694 1.00 83.38 115 TYR A N 1
ATOM 987 C CA . TYR A 1 115 ? 12.495 -6.871 -10.413 1.00 83.38 115 TYR A CA 1
ATOM 988 C C . TYR A 1 115 ? 10.991 -6.874 -10.126 1.00 83.38 115 TYR A C 1
ATOM 990 O O . TYR A 1 115 ? 10.156 -6.837 -11.029 1.00 83.38 115 TYR A O 1
ATOM 998 N N . GLN A 1 116 ? 10.657 -6.815 -8.841 1.00 88.44 116 GLN A N 1
ATOM 999 C CA . GLN A 1 116 ? 9.325 -6.521 -8.330 1.00 88.44 116 GLN A CA 1
ATOM 1000 C C . GLN A 1 116 ? 9.243 -5.061 -7.877 1.00 88.44 116 GLN A C 1
ATOM 1002 O O . GLN A 1 116 ? 10.178 -4.518 -7.284 1.00 88.44 116 GLN A O 1
ATOM 1007 N N . VAL A 1 117 ? 8.099 -4.425 -8.118 1.00 91.94 117 VAL A N 1
ATOM 1008 C CA . VAL A 1 117 ? 7.769 -3.106 -7.578 1.00 91.94 117 VAL A CA 1
ATOM 1009 C C . VAL A 1 117 ? 6.909 -3.281 -6.338 1.00 91.94 117 VAL A C 1
ATOM 1011 O O . VAL A 1 117 ? 5.860 -3.926 -6.385 1.00 91.94 117 VAL A O 1
ATOM 1014 N N . VAL A 1 118 ? 7.347 -2.683 -5.236 1.00 93.06 118 VAL A N 1
ATOM 1015 C CA . VAL A 1 118 ? 6.585 -2.597 -3.990 1.00 93.06 118 VAL A CA 1
ATOM 1016 C C . VAL A 1 118 ? 6.120 -1.161 -3.809 1.00 93.06 118 VAL A C 1
ATOM 1018 O O . VAL A 1 118 ? 6.919 -0.230 -3.907 1.00 93.06 118 VAL A O 1
ATOM 1021 N N . VAL A 1 119 ? 4.834 -0.974 -3.546 1.00 94.62 119 VAL A N 1
ATOM 1022 C CA . VAL A 1 119 ? 4.188 0.335 -3.462 1.00 94.62 119 VAL A CA 1
ATOM 1023 C C . VAL A 1 119 ? 3.505 0.467 -2.117 1.00 94.62 119 VAL A C 1
ATOM 1025 O O . VAL A 1 119 ? 2.674 -0.373 -1.793 1.00 94.62 119 VAL A O 1
ATOM 1028 N N . MET A 1 120 ? 3.798 1.531 -1.369 1.00 95.44 120 MET A N 1
ATOM 1029 C CA . MET A 1 120 ? 3.016 1.895 -0.186 1.00 95.44 120 MET A CA 1
ATOM 1030 C C . MET A 1 120 ? 1.992 2.966 -0.557 1.00 95.44 120 MET A C 1
ATOM 1032 O O . MET A 1 120 ? 2.336 4.036 -1.067 1.00 95.44 120 MET A O 1
ATOM 1036 N N . TYR A 1 121 ? 0.736 2.667 -0.267 1.00 94.44 121 TYR A N 1
ATOM 1037 C CA . TYR A 1 121 ? -0.427 3.444 -0.649 1.00 94.44 121 TYR A CA 1
ATOM 1038 C C . TYR A 1 121 ? -1.175 3.948 0.582 1.00 94.44 121 TYR A C 1
ATOM 1040 O O . TYR A 1 121 ? -1.489 3.134 1.441 1.00 94.44 121 TYR A O 1
ATOM 1048 N N . SER A 1 122 ? -1.510 5.237 0.659 1.00 93.00 122 SER A N 1
ATOM 1049 C CA . SER A 1 122 ? -2.392 5.782 1.701 1.00 93.00 122 SER A CA 1
ATOM 1050 C C . SER A 1 122 ? -3.843 5.802 1.237 1.00 93.00 122 SER A C 1
ATOM 1052 O O . SER A 1 122 ? -4.185 6.402 0.214 1.00 93.00 122 SER A O 1
ATOM 1054 N N . LEU A 1 123 ? -4.718 5.186 2.032 1.00 89.62 123 LEU A N 1
ATOM 1055 C CA . LEU A 1 123 ? -6.161 5.221 1.820 1.00 89.62 123 LEU A CA 1
ATOM 1056 C C . LEU A 1 123 ? -6.747 6.601 2.102 1.00 89.62 123 LEU A C 1
ATOM 1058 O O . LEU A 1 123 ? -7.692 6.997 1.422 1.00 89.62 123 LEU A O 1
ATOM 1062 N N . ARG A 1 124 ? -6.200 7.340 3.077 1.00 89.00 124 ARG A N 1
ATOM 1063 C CA . ARG A 1 124 ? -6.725 8.656 3.454 1.00 89.00 124 ARG A CA 1
ATOM 1064 C C . ARG A 1 124 ? -6.465 9.708 2.386 1.00 89.00 124 ARG A C 1
ATOM 1066 O O . ARG A 1 124 ? -7.389 10.430 2.027 1.00 89.00 124 ARG A O 1
ATOM 1073 N N . SER A 1 125 ? -5.223 9.831 1.920 1.00 88.56 125 SER A N 1
ATOM 1074 C CA . SER A 1 125 ? -4.858 10.827 0.903 1.00 88.56 125 SER A CA 1
ATOM 1075 C C . SER A 1 125 ? -5.086 10.332 -0.521 1.00 88.56 125 SER A C 1
ATOM 1077 O O . SER A 1 125 ? -4.929 11.108 -1.460 1.00 88.56 125 SER A O 1
ATOM 1079 N N . ASN A 1 126 ? -5.451 9.056 -0.697 1.00 90.12 126 ASN A N 1
ATOM 1080 C CA . ASN A 1 126 ? -5.574 8.421 -2.006 1.00 90.12 126 ASN A CA 1
ATOM 1081 C C . ASN A 1 126 ? -4.287 8.610 -2.842 1.00 90.12 126 ASN A C 1
ATOM 1083 O O . ASN A 1 126 ? -4.334 8.960 -4.028 1.00 90.12 126 ASN A O 1
ATOM 1087 N N . SER A 1 127 ? -3.130 8.437 -2.190 1.00 92.69 127 SER A N 1
ATOM 1088 C CA . SER A 1 127 ? -1.823 8.727 -2.778 1.00 92.69 127 SER A CA 1
ATOM 1089 C C . SER A 1 127 ? -0.779 7.636 -2.550 1.00 92.69 127 SER A C 1
ATOM 1091 O O . SER A 1 127 ? -0.794 6.874 -1.581 1.00 92.69 127 SER A O 1
ATOM 1093 N N . ILE A 1 128 ? 0.147 7.563 -3.500 1.00 95.44 128 ILE A N 1
ATOM 1094 C CA . ILE A 1 128 ? 1.343 6.732 -3.464 1.00 95.44 128 ILE A CA 1
ATOM 1095 C C . ILE A 1 128 ? 2.368 7.458 -2.599 1.00 95.44 128 ILE A C 1
ATOM 1097 O O . ILE A 1 128 ? 2.914 8.479 -3.017 1.00 95.44 128 ILE A O 1
ATOM 1101 N N . ILE A 1 129 ? 2.643 6.909 -1.416 1.00 94.75 129 ILE A N 1
ATOM 1102 C CA . ILE A 1 129 ? 3.546 7.508 -0.423 1.00 94.75 129 ILE A CA 1
ATOM 1103 C C . ILE A 1 129 ? 5.008 7.246 -0.793 1.00 94.75 129 ILE A C 1
ATOM 1105 O O . ILE A 1 129 ? 5.866 8.125 -0.699 1.00 94.75 129 ILE A O 1
ATOM 1109 N N . THR A 1 130 ? 5.313 6.021 -1.226 1.00 95.50 130 THR A N 1
ATOM 1110 C CA . THR A 1 130 ? 6.662 5.621 -1.644 1.00 95.50 130 THR A CA 1
ATOM 1111 C C . THR A 1 130 ? 6.628 4.360 -2.502 1.00 95.50 130 THR A C 1
ATOM 1113 O O . THR A 1 130 ? 5.634 3.627 -2.520 1.00 95.50 130 THR A O 1
ATOM 1116 N N . VAL A 1 131 ? 7.740 4.097 -3.187 1.00 94.56 131 VAL A N 1
ATOM 1117 C CA . VAL A 1 131 ? 7.938 2.917 -4.028 1.00 94.56 131 VAL A CA 1
ATOM 1118 C C . VAL A 1 131 ? 9.340 2.331 -3.852 1.00 94.56 131 VAL A C 1
ATOM 1120 O O . VAL A 1 131 ? 10.321 3.045 -3.612 1.00 94.56 131 VAL A O 1
ATOM 1123 N N . TYR A 1 132 ? 9.446 1.018 -4.020 1.00 90.56 132 TYR A N 1
ATOM 1124 C CA . TYR A 1 132 ? 10.696 0.272 -3.949 1.00 90.56 132 TYR A CA 1
ATOM 1125 C C . TYR A 1 132 ? 10.816 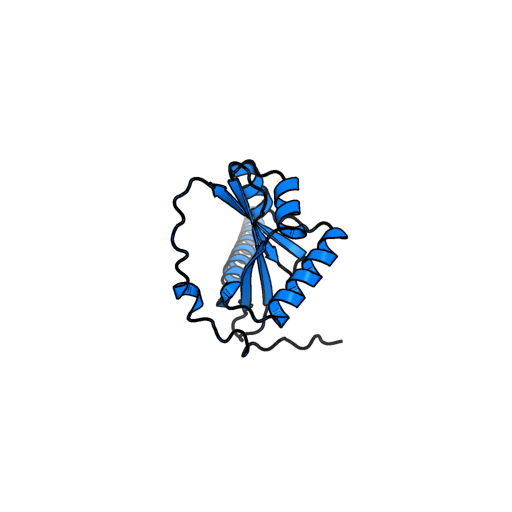-0.695 -5.119 1.00 90.56 132 TYR A C 1
ATOM 1127 O O . TYR A 1 132 ? 9.821 -1.236 -5.599 1.00 90.56 132 TYR A O 1
ATOM 1135 N N . LYS A 1 133 ? 12.058 -0.915 -5.545 1.00 88.38 133 LYS A N 1
ATOM 1136 C CA . LYS A 1 133 ? 12.443 -1.952 -6.497 1.00 88.38 133 LYS A CA 1
ATOM 1137 C C . LYS A 1 133 ? 13.089 -3.073 -5.688 1.00 88.38 133 LYS A C 1
ATOM 1139 O O . LYS A 1 133 ? 14.029 -2.798 -4.946 1.00 88.38 133 LYS A O 1
ATOM 1144 N N . LYS A 1 134 ? 12.570 -4.293 -5.788 1.00 82.19 134 LYS A N 1
ATOM 1145 C CA . LYS A 1 134 ? 13.145 -5.496 -5.174 1.00 82.19 134 LYS A CA 1
ATOM 1146 C C . LYS A 1 134 ? 13.670 -6.386 -6.299 1.00 82.19 134 LYS A C 1
ATOM 1148 O O . LYS A 1 134 ? 12.891 -6.729 -7.183 1.00 82.19 134 LYS A O 1
ATOM 1153 N N . SER A 1 135 ? 14.966 -6.703 -6.305 1.00 74.06 1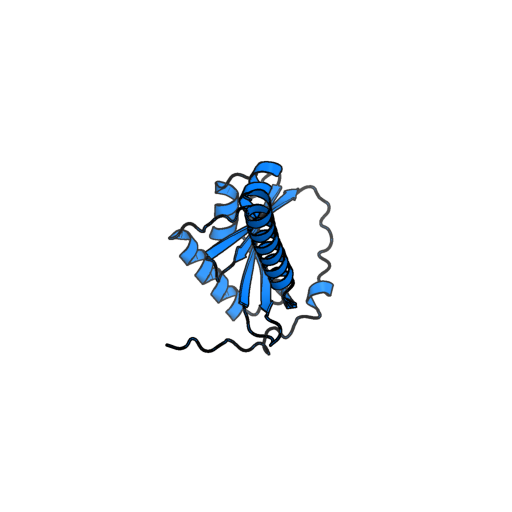35 SER A N 1
ATOM 1154 C CA . SER A 1 135 ? 15.520 -7.664 -7.273 1.00 74.06 135 SER A CA 1
ATOM 1155 C C . SER A 1 135 ? 14.916 -9.047 -7.028 1.00 74.06 135 SER A C 1
ATOM 1157 O O . SER A 1 135 ? 14.677 -9.405 -5.874 1.00 74.06 135 SER A O 1
ATOM 1159 N N . VAL A 1 136 ? 14.644 -9.800 -8.096 1.00 63.97 136 VAL A N 1
ATOM 1160 C CA . VAL A 1 136 ? 14.159 -11.189 -7.987 1.00 63.97 136 VAL A CA 1
ATOM 1161 C C . VAL A 1 136 ? 15.292 -12.146 -7.597 1.00 63.97 136 VAL A C 1
ATOM 1163 O O . VAL A 1 136 ? 15.033 -13.145 -6.940 1.00 63.97 136 VAL A O 1
ATOM 1166 N N . GLU A 1 137 ? 16.538 -11.796 -7.925 1.00 55.62 137 GLU A N 1
ATOM 1167 C CA . GLU A 1 137 ? 17.749 -12.585 -7.637 1.00 55.62 137 GLU A CA 1
ATOM 1168 C C . GLU A 1 137 ? 18.279 -12.403 -6.212 1.00 55.62 137 GLU A C 1
ATOM 1170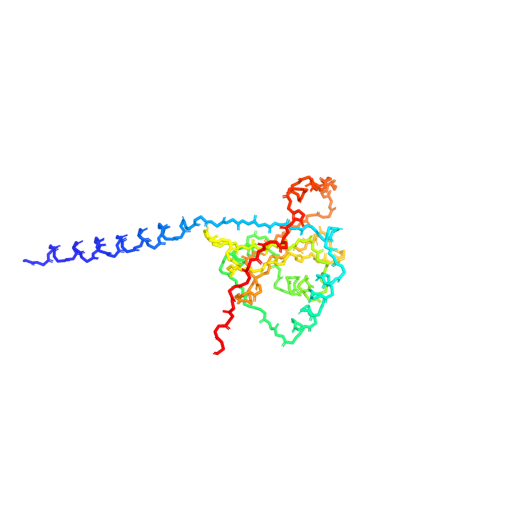 O O . GLU A 1 137 ? 19.170 -13.130 -5.778 1.00 55.62 137 GLU A O 1
ATOM 1175 N N . ALA A 1 138 ? 17.751 -11.430 -5.463 1.00 53.34 138 ALA A N 1
ATOM 1176 C CA . ALA A 1 138 ? 18.089 -11.321 -4.056 1.00 53.34 138 ALA A CA 1
ATOM 1177 C C . ALA A 1 138 ? 17.599 -12.595 -3.359 1.00 53.34 138 ALA A C 1
ATOM 1179 O O . ALA A 1 138 ? 16.393 -12.867 -3.382 1.00 53.34 138 ALA A O 1
ATOM 1180 N N . VAL A 1 139 ? 18.533 -13.349 -2.757 1.00 48.00 139 VAL A N 1
ATOM 1181 C CA . VAL A 1 139 ? 18.249 -14.485 -1.866 1.00 48.00 139 VAL A CA 1
ATOM 1182 C C . VAL A 1 139 ? 17.011 -14.123 -1.055 1.00 48.00 139 VAL A C 1
ATOM 1184 O O . VAL A 1 139 ? 16.984 -13.009 -0.518 1.00 48.00 139 VAL A O 1
ATOM 1187 N N . PRO A 1 140 ? 15.966 -14.971 -1.007 1.00 51.03 140 PRO A N 1
ATOM 1188 C CA . PRO A 1 140 ? 14.777 -14.652 -0.247 1.00 51.03 140 PRO A CA 1
ATOM 1189 C C . PRO A 1 140 ? 15.207 -14.470 1.204 1.00 51.03 140 PRO A C 1
ATOM 1191 O O . PRO A 1 140 ? 15.367 -15.440 1.941 1.00 51.03 140 PRO A O 1
ATOM 1194 N N . GLU A 1 141 ? 15.428 -13.216 1.609 1.00 50.50 141 GLU A N 1
ATOM 1195 C CA . GLU A 1 141 ? 15.511 -12.848 3.008 1.00 50.50 141 GLU A CA 1
ATOM 1196 C C . GLU A 1 141 ? 14.262 -13.460 3.612 1.00 50.50 141 GLU A C 1
ATOM 1198 O O . GLU A 1 141 ? 13.145 -13.092 3.220 1.00 50.50 141 GLU A O 1
ATOM 1203 N N . ARG A 1 142 ? 14.446 -14.456 4.489 1.00 49.88 142 ARG A N 1
ATOM 1204 C CA . ARG A 1 142 ? 13.349 -14.969 5.299 1.00 49.88 142 ARG A CA 1
ATOM 1205 C C . ARG A 1 142 ? 12.716 -13.729 5.897 1.00 49.88 142 ARG A C 1
ATOM 1207 O O . ARG A 1 142 ? 13.374 -12.999 6.640 1.00 49.88 142 ARG A O 1
ATOM 1214 N N . HIS A 1 143 ? 11.495 -13.427 5.462 1.00 55.19 143 HIS A N 1
ATOM 1215 C CA . HIS A 1 143 ? 10.769 -12.288 5.983 1.00 55.19 143 HIS A CA 1
ATOM 1216 C C . HIS A 1 143 ? 10.768 -12.483 7.499 1.00 55.19 143 HIS A C 1
ATOM 1218 O O . HIS A 1 143 ? 10.280 -13.507 7.967 1.00 55.19 143 HIS A O 1
ATOM 1224 N N . LYS A 1 144 ? 11.404 -11.577 8.252 1.00 61.00 144 LYS A N 1
ATOM 1225 C CA . LYS A 1 144 ? 11.373 -11.621 9.716 1.00 61.00 144 LYS A CA 1
ATOM 1226 C C . LYS A 1 144 ? 9.945 -11.300 10.128 1.00 61.00 144 LYS A C 1
ATOM 1228 O O . LYS A 1 144 ? 9.610 -10.131 10.302 1.00 61.00 144 LYS A O 1
ATOM 1233 N N . LEU A 1 145 ? 9.087 -12.316 10.150 1.00 64.38 145 LEU A N 1
ATOM 1234 C CA . LEU A 1 145 ? 7.665 -12.160 10.438 1.00 64.38 145 LEU A CA 1
ATOM 1235 C C . LEU A 1 145 ? 7.438 -11.785 11.905 1.00 64.38 145 LEU A C 1
ATOM 1237 O O . LEU A 1 145 ? 6.456 -11.114 12.200 1.00 64.38 145 LEU A O 1
ATOM 1241 N N . ASP A 1 146 ? 8.417 -12.064 12.765 1.00 62.88 146 ASP A N 1
ATOM 1242 C CA . ASP A 1 146 ? 8.463 -11.734 14.190 1.00 62.88 146 ASP A CA 1
ATOM 1243 C C . ASP A 1 146 ? 8.217 -10.238 14.475 1.00 62.88 146 ASP A C 1
ATOM 1245 O O . ASP A 1 146 ? 7.748 -9.857 15.549 1.00 62.88 146 ASP A O 1
ATOM 1249 N N . ILE A 1 147 ? 8.486 -9.351 13.503 1.00 63.81 147 ILE A N 1
ATOM 1250 C CA . ILE A 1 147 ? 8.177 -7.914 13.619 1.00 63.81 147 ILE A CA 1
ATOM 1251 C C . ILE A 1 147 ? 6.666 -7.632 13.672 1.00 63.81 147 ILE A C 1
ATOM 1253 O O . ILE A 1 147 ? 6.253 -6.571 14.143 1.00 63.81 147 ILE A O 1
ATOM 1257 N N . TYR A 1 148 ? 5.846 -8.556 13.169 1.00 61.00 148 TYR A N 1
ATOM 1258 C CA . TYR A 1 148 ? 4.387 -8.474 13.153 1.00 61.00 148 TYR A CA 1
ATOM 1259 C C . TYR A 1 148 ? 3.746 -9.209 14.329 1.00 61.00 148 TYR A C 1
ATOM 1261 O O . TYR A 1 148 ? 2.604 -8.896 14.664 1.00 61.00 148 TYR A O 1
ATOM 1269 N N . ASP A 1 149 ? 4.473 -10.108 14.994 1.00 60.28 149 ASP A N 1
ATOM 1270 C CA . ASP A 1 149 ? 3.933 -10.929 16.082 1.00 60.28 149 ASP A CA 1
ATOM 1271 C C . ASP A 1 149 ? 3.529 -10.093 17.310 1.00 60.28 149 ASP A C 1
ATOM 1273 O O . ASP A 1 149 ? 2.691 -10.492 18.111 1.00 60.28 149 ASP A O 1
ATOM 1277 N N . LYS A 1 150 ? 4.050 -8.867 17.439 1.00 59.62 150 LYS A N 1
ATOM 1278 C CA . LYS A 1 150 ? 3.635 -7.907 18.481 1.00 59.62 150 LYS A CA 1
ATOM 1279 C C . LYS A 1 150 ? 2.358 -7.122 18.136 1.00 59.62 150 LYS A C 1
ATOM 1281 O O . LYS A 1 150 ? 1.905 -6.320 18.948 1.00 59.62 150 LYS A O 1
ATOM 1286 N N . ASN A 1 151 ? 1.785 -7.319 16.944 1.00 60.00 151 ASN A N 1
ATOM 1287 C CA . ASN A 1 151 ? 0.730 -6.472 16.371 1.00 60.00 151 ASN A CA 1
ATOM 1288 C C . ASN A 1 151 ? -0.568 -7.230 16.016 1.00 60.00 151 ASN A C 1
ATOM 1290 O O . ASN A 1 151 ? -1.351 -6.743 15.196 1.00 60.00 151 ASN A O 1
ATOM 1294 N N . PHE A 1 152 ? -0.829 -8.395 16.620 1.00 52.81 152 PHE A N 1
ATOM 1295 C CA . PHE A 1 152 ? -2.053 -9.167 16.351 1.00 52.81 152 PHE A CA 1
ATOM 1296 C C . PHE A 1 152 ? -3.346 -8.380 16.644 1.00 52.81 152 PHE A C 1
ATOM 1298 O O . PHE A 1 152 ? -4.312 -8.476 15.883 1.00 52.81 152 PHE A O 1
ATOM 1305 N N . ASP A 1 153 ? -3.331 -7.502 17.652 1.00 52.03 153 ASP A N 1
ATOM 1306 C CA . ASP A 1 153 ? -4.481 -6.684 18.049 1.00 52.03 153 ASP A CA 1
ATOM 1307 C C . ASP A 1 153 ? -4.506 -5.306 17.363 1.00 52.03 153 ASP A C 1
ATOM 1309 O O . ASP A 1 153 ? -4.435 -4.253 18.000 1.00 52.03 153 ASP A O 1
ATOM 1313 N N . ILE A 1 154 ? -4.709 -5.276 16.041 1.00 51.38 154 ILE A N 1
ATOM 1314 C CA . ILE A 1 154 ? -5.159 -4.043 15.353 1.00 51.38 154 ILE A CA 1
ATOM 1315 C C . ILE A 1 154 ? -6.560 -3.606 15.854 1.00 51.38 154 ILE A C 1
ATOM 1317 O O . ILE A 1 154 ? -6.982 -2.467 15.659 1.00 51.38 154 ILE A O 1
ATOM 1321 N N . LEU A 1 155 ? -7.288 -4.488 16.549 1.00 48.09 155 LEU A N 1
ATOM 1322 C CA . LEU A 1 155 ? -8.724 -4.367 16.816 1.00 48.09 155 LEU A CA 1
ATOM 1323 C C . LEU A 1 155 ? -9.125 -3.504 18.025 1.00 48.09 155 LEU A C 1
ATOM 1325 O O . LEU A 1 155 ? -10.312 -3.240 18.192 1.00 48.09 155 LEU A O 1
ATOM 1329 N N . LYS A 1 156 ? -8.189 -2.989 18.835 1.00 46.19 156 LYS A N 1
ATOM 1330 C CA . LYS A 1 156 ? -8.518 -2.031 19.920 1.00 46.19 156 LYS A CA 1
ATOM 1331 C C . LYS A 1 156 ? -8.411 -0.561 19.499 1.00 46.19 156 LYS A C 1
ATOM 1333 O O . LYS A 1 156 ? -8.345 0.329 20.347 1.00 46.19 156 LYS A O 1
ATOM 1338 N N . VAL A 1 157 ? -8.364 -0.280 18.199 1.00 52.84 157 VAL A N 1
ATOM 1339 C CA . VAL A 1 157 ? -8.170 1.079 17.688 1.00 52.84 157 VAL A CA 1
ATOM 1340 C C . VAL A 1 157 ? -9.522 1.724 17.375 1.00 52.84 157 VAL A C 1
ATOM 1342 O O . VAL A 1 157 ? -10.320 1.205 16.596 1.00 52.84 157 VAL A O 1
ATOM 1345 N N . LYS A 1 158 ? -9.789 2.877 17.995 1.00 48.50 158 LYS A N 1
ATOM 1346 C CA . LYS A 1 158 ? -11.042 3.618 17.822 1.00 48.50 158 LYS A CA 1
ATOM 1347 C C . LYS A 1 158 ? -10.991 4.420 16.519 1.00 48.50 158 LYS A C 1
ATOM 1349 O O . LYS A 1 158 ? -10.090 5.232 16.309 1.00 48.50 158 LYS A O 1
ATOM 1354 N N . TYR A 1 159 ? -11.986 4.243 15.656 1.00 50.53 159 TYR A N 1
ATOM 1355 C CA . TYR A 1 159 ? -12.246 5.189 14.571 1.00 50.53 159 TYR A CA 1
ATOM 1356 C C . TYR A 1 159 ? -12.842 6.460 15.186 1.00 50.53 159 TYR A C 1
ATOM 1358 O O . TYR A 1 159 ? -13.785 6.372 15.976 1.00 50.53 159 TYR A O 1
ATOM 1366 N N . LYS A 1 160 ? -12.340 7.654 14.833 1.00 51.19 160 LYS A N 1
ATOM 1367 C CA . LYS A 1 160 ? -13.128 8.871 15.085 1.00 51.19 160 LYS A CA 1
ATOM 1368 C C . LYS A 1 160 ? -14.424 8.715 14.294 1.00 51.19 160 LYS A C 1
ATOM 1370 O O . LYS A 1 160 ? -14.363 8.548 13.074 1.00 51.19 160 LYS A O 1
ATOM 1375 N N . LYS A 1 161 ? -15.577 8.738 14.974 1.0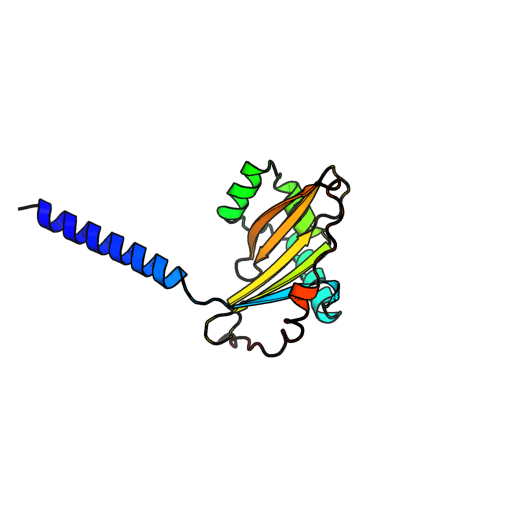0 42.88 161 LYS A N 1
ATOM 1376 C CA . LYS A 1 161 ? -16.872 8.864 14.295 1.00 42.88 161 LYS A CA 1
ATOM 1377 C C . LYS A 1 161 ? -16.745 10.052 13.342 1.00 42.88 161 LYS A C 1
ATOM 1379 O O . LYS A 1 161 ? -16.363 11.141 13.772 1.00 42.88 161 LYS A O 1
ATOM 1384 N N . ARG A 1 162 ? -16.992 9.828 12.048 1.00 40.31 162 ARG A N 1
ATOM 1385 C CA . ARG A 1 162 ? -17.226 10.946 11.135 1.00 40.31 162 ARG A CA 1
ATOM 1386 C C . ARG A 1 162 ? -18.431 11.682 11.711 1.00 40.31 162 ARG A C 1
ATOM 1388 O O . ARG A 1 162 ? -19.479 11.064 11.856 1.00 40.31 162 ARG A O 1
ATOM 1395 N N . LEU A 1 163 ? -18.242 12.939 12.106 1.00 34.22 163 LEU A N 1
ATOM 1396 C CA . LEU A 1 163 ? -19.359 13.859 12.269 1.00 34.22 163 LEU A CA 1
ATOM 1397 C C . LEU A 1 163 ? -19.970 13.967 10.868 1.00 34.22 163 LEU A C 1
ATOM 1399 O O . LEU A 1 163 ? -19.317 14.476 9.957 1.00 34.22 163 LEU A O 1
ATOM 1403 N N . THR A 1 164 ? -21.097 13.283 10.682 1.00 34.09 164 THR A N 1
ATOM 1404 C CA . THR A 1 164 ? -22.005 13.454 9.544 1.00 34.09 164 THR A CA 1
ATOM 1405 C C . THR A 1 164 ? -22.639 14.823 9.616 1.00 34.09 164 THR A C 1
ATOM 1407 O O . THR A 1 164 ? -23.026 15.189 10.750 1.00 34.09 164 THR A O 1
#

Secondary structure (DSSP, 8-state):
--HHHHHHHHHHHHHHHHHHHHHTT---EEEEEEGGG--HHHHHHHHHHHHHHTTSPPEE-HHHHHHHHHTT--HHHHHHHHHHPEEEEEEEEE-TTSBEEEEEEEEE--S-SSEEEEEEEETTTTEEEEEEEEESSS------GGGTGGG--GGGPBPPPP--

pLDDT: mean 75.65, std 18.05, range [34.09, 95.5]

Foldseek 3Di:
DPPVVVVVVVVVVVVVVVVVVVVVPFDKDKFKAFPVLDDPVRQVVLLVVLVVLVVDPFAEDPQAVVQCVVVVPDVVLVSQQSNPFDWTMWMFIAGPVLEGPWIWTWGWHPDDDQWIKIWIATPVRSYTPHIDTGGPPPDPPPPPNVVNVVRSCPPVGDYDPPPD

Sequence (164 aa):
MSKAKDFSVISRYLNNIKSIKLRKKEFRKEIKKHFQYMTQKEILRFMNLQKKFRKKQPMVDSHAKRRMRERYIPIRDVMVAIKYGGIVEYSCILDKNNFIIDERIMFRSLRPRQYQVVVMYSLRSNSIITVYKKSVEAVPERHKLDIYDKNFDILKVKYKKRLT